Protein AF-A0A957NK25-F1 (afdb_monomer)

Secondary structure (DSSP, 8-state):
--------TTSSHHHHHHHHHHHHHHTT-------SS-SSHHHHHHHHHHH-TT-TT--HHHHHHHHHHHHHHHIIIIITT-

pLDDT: mean 96.75, std 2.27, range [86.12, 98.56]

Structure (mmCIF, N/CA/C/O backbone):
data_AF-A0A957NK25-F1
#
_entry.id   AF-A0A957NK25-F1
#
loop_
_atom_site.group_PDB
_atom_site.id
_atom_site.type_symbol
_atom_site.label_atom_id
_atom_site.label_alt_id
_atom_site.label_comp_id
_atom_site.label_asym_id
_atom_site.label_entity_id
_atom_site.label_seq_id
_atom_site.pdbx_PDB_ins_code
_atom_site.Cartn_x
_atom_site.Cartn_y
_atom_site.Cartn_z
_atom_site.occupancy
_atom_site.B_iso_or_equiv
_atom_site.auth_seq_id
_atom_site.auth_comp_id
_atom_site.auth_asym_id
_atom_site.auth_atom_id
_atom_site.pdbx_PDB_model_num
ATOM 1 N N . MET A 1 1 ? -18.180 3.184 5.500 1.00 93.56 1 MET A N 1
ATOM 2 C CA . MET A 1 1 ? -17.800 4.488 4.899 1.00 93.56 1 MET A CA 1
ATOM 3 C C . MET A 1 1 ? -16.359 4.370 4.441 1.00 93.56 1 MET A C 1
ATOM 5 O O . MET A 1 1 ? -15.559 3.899 5.234 1.00 93.56 1 MET A O 1
ATOM 9 N N . PHE A 1 2 ? -16.031 4.758 3.206 1.00 97.00 2 PHE A N 1
ATOM 10 C CA . PHE A 1 2 ? -14.665 4.676 2.675 1.00 97.00 2 PHE A CA 1
ATOM 11 C C . PHE A 1 2 ? -14.124 6.082 2.390 1.00 97.00 2 PHE A C 1
ATOM 13 O O . PHE A 1 2 ? -14.790 6.867 1.718 1.00 97.00 2 PHE A O 1
ATOM 20 N N . ILE A 1 3 ? -12.954 6.407 2.948 1.00 97.44 3 ILE A N 1
ATOM 21 C CA . ILE A 1 3 ? -12.319 7.730 2.870 1.00 97.44 3 ILE A CA 1
ATOM 22 C C . ILE A 1 3 ? -10.901 7.549 2.331 1.00 97.44 3 ILE A C 1
ATOM 24 O O . ILE A 1 3 ? -10.138 6.748 2.870 1.00 97.44 3 ILE A O 1
ATOM 28 N N . THR A 1 4 ? -10.536 8.317 1.305 1.00 97.06 4 THR A N 1
ATOM 29 C CA . THR A 1 4 ? -9.175 8.354 0.758 1.00 97.06 4 THR A CA 1
ATOM 30 C C . THR A 1 4 ? -8.507 9.695 1.054 1.00 97.06 4 THR A C 1
ATOM 32 O O . THR A 1 4 ? -9.164 10.731 1.164 1.00 97.06 4 THR A O 1
ATOM 35 N N . PHE A 1 5 ? -7.182 9.673 1.200 1.00 97.31 5 PHE A N 1
ATOM 36 C CA . PHE A 1 5 ? -6.356 10.869 1.360 1.00 97.31 5 PHE A CA 1
ATOM 37 C C . PHE A 1 5 ? -5.362 10.942 0.207 1.00 97.31 5 PHE A C 1
ATOM 39 O O . PHE A 1 5 ? -4.435 10.138 0.140 1.00 97.31 5 PHE A O 1
ATOM 46 N N . GLU A 1 6 ? -5.533 11.941 -0.656 1.00 95.81 6 GLU A N 1
ATOM 47 C CA . GLU A 1 6 ? -4.711 12.162 -1.847 1.00 95.81 6 GLU A CA 1
ATOM 48 C C . GLU A 1 6 ? -3.885 13.445 -1.743 1.00 95.81 6 GLU A C 1
ATOM 50 O O . GLU A 1 6 ? -4.200 14.359 -0.980 1.00 95.81 6 GLU A O 1
ATOM 55 N N . GLY A 1 7 ? -2.795 13.511 -2.509 1.00 94.31 7 GLY A N 1
ATOM 56 C CA . GLY A 1 7 ? -1.921 14.683 -2.558 1.00 94.31 7 GLY A CA 1
ATOM 57 C C . GLY A 1 7 ? -0.454 14.339 -2.817 1.00 94.31 7 GLY A C 1
ATOM 58 O O . GLY A 1 7 ? -0.084 13.160 -2.831 1.00 94.31 7 GLY A O 1
ATOM 59 N N . PRO A 1 8 ? 0.414 15.352 -2.972 1.00 91.75 8 PRO A N 1
ATOM 60 C CA . PRO A 1 8 ? 1.825 15.151 -3.288 1.00 91.75 8 PRO A CA 1
ATOM 61 C C . PRO A 1 8 ? 2.584 14.453 -2.153 1.00 91.75 8 PRO A C 1
ATOM 63 O O . PRO A 1 8 ? 2.137 14.395 -0.996 1.00 91.75 8 PRO A O 1
ATOM 66 N N . GLU A 1 9 ? 3.751 13.900 -2.476 1.00 86.12 9 GLU A N 1
ATOM 67 C CA . GLU A 1 9 ? 4.693 13.412 -1.471 1.00 86.12 9 GLU A CA 1
ATOM 68 C C . GLU A 1 9 ? 5.078 14.543 -0.502 1.00 86.12 9 GLU A C 1
ATOM 70 O O . GLU A 1 9 ? 5.155 15.708 -0.882 1.00 86.12 9 GLU A O 1
ATOM 75 N N . GLY A 1 10 ? 5.202 14.225 0.788 1.00 88.88 10 GLY A N 1
ATOM 76 C CA . GLY A 1 10 ? 5.411 15.236 1.832 1.00 88.88 10 GLY A CA 1
ATOM 77 C C . GLY A 1 10 ? 4.185 16.099 2.176 1.00 88.88 10 GLY A C 1
ATOM 78 O O . GLY A 1 10 ? 4.239 16.848 3.145 1.00 88.88 10 GLY A O 1
ATOM 79 N N . GLY A 1 11 ? 3.045 15.955 1.485 1.00 92.56 11 GLY A N 1
ATOM 80 C CA . GLY A 1 11 ? 1.827 16.758 1.701 1.00 92.56 11 GLY A CA 1
ATOM 81 C C . GLY A 1 11 ? 1.048 16.500 3.004 1.00 92.56 11 GLY A C 1
ATOM 82 O O . GLY A 1 11 ? -0.114 16.873 3.105 1.00 92.56 11 GLY A O 1
ATOM 83 N N . GLY A 1 12 ? 1.634 15.817 3.993 1.00 95.38 12 GLY A N 1
ATOM 84 C CA . GLY A 1 12 ? 1.017 15.613 5.313 1.00 95.38 12 GLY A CA 1
ATOM 85 C C . GLY A 1 12 ? -0.069 14.531 5.405 1.00 95.38 12 GLY A C 1
ATOM 86 O O . GLY A 1 12 ? -0.672 14.382 6.466 1.00 95.38 12 GLY A O 1
ATOM 87 N N . LYS A 1 13 ? -0.294 13.739 4.346 1.00 96.62 13 LYS A N 1
ATOM 88 C CA . LYS A 1 13 ? -1.332 12.687 4.288 1.00 96.62 13 LYS A CA 1
ATOM 89 C C . LYS A 1 13 ? -1.301 11.739 5.492 1.00 96.62 13 LYS A C 1
ATOM 91 O O . LYS A 1 13 ? -2.308 11.576 6.168 1.00 96.62 13 LYS A O 1
ATOM 96 N N . THR A 1 14 ? -0.133 11.176 5.814 1.00 95.12 14 THR A N 1
ATOM 97 C CA . THR A 1 14 ? 0.038 10.247 6.948 1.00 95.12 14 THR A CA 1
ATOM 98 C C . THR A 1 14 ? -0.352 10.888 8.281 1.00 95.12 14 THR A C 1
ATOM 100 O O . THR A 1 14 ? -0.988 10.250 9.116 1.00 95.12 14 THR A O 1
ATOM 103 N N . THR A 1 15 ? -0.010 12.165 8.477 1.00 97.31 15 THR A N 1
ATOM 104 C CA . THR A 1 15 ? -0.386 12.909 9.684 1.00 97.31 15 THR A CA 1
ATOM 105 C C . THR A 1 15 ? -1.900 13.056 9.778 1.00 97.31 15 THR A C 1
ATOM 107 O O . THR A 1 15 ? -2.467 12.781 10.832 1.00 97.31 15 THR A O 1
ATOM 110 N N . GLN A 1 16 ? -2.554 13.445 8.681 1.00 98.06 16 GLN A N 1
ATOM 111 C CA . GLN A 1 16 ? -4.003 13.646 8.650 1.00 98.06 16 GLN A CA 1
ATOM 112 C C . GLN A 1 16 ? -4.781 12.338 8.835 1.00 98.06 16 GLN A C 1
ATOM 114 O O . GLN A 1 16 ? -5.736 12.314 9.606 1.00 98.06 16 GLN A O 1
ATOM 119 N N . ILE A 1 17 ? -4.325 11.237 8.226 1.00 97.94 17 ILE A N 1
ATOM 120 C CA . ILE A 1 17 ? -4.904 9.899 8.430 1.00 97.94 17 ILE A CA 1
ATOM 121 C C . ILE A 1 17 ? -4.895 9.535 9.919 1.00 97.94 17 ILE A C 1
ATOM 123 O O . ILE A 1 17 ? -5.936 9.181 10.466 1.00 97.94 17 ILE A O 1
ATOM 127 N N . ARG A 1 18 ? -3.748 9.691 10.597 1.00 97.88 18 ARG A N 1
ATOM 128 C CA . ARG A 1 18 ? -3.614 9.367 12.027 1.00 97.88 18 ARG A CA 1
ATOM 129 C C . ARG A 1 18 ? -4.510 10.240 12.911 1.00 97.88 18 ARG A C 1
ATOM 131 O O . ARG A 1 18 ? -5.087 9.747 13.874 1.00 97.88 18 ARG A O 1
ATOM 138 N N . LEU A 1 19 ? -4.617 11.536 12.610 1.00 98.31 19 LEU A N 1
ATOM 139 C CA . LEU A 1 19 ? -5.478 12.454 13.368 1.00 98.31 19 LEU A CA 1
ATOM 140 C C . LEU A 1 19 ? -6.962 12.102 13.207 1.00 98.31 19 LEU A C 1
ATOM 142 O O . LEU A 1 19 ? -7.713 12.128 14.186 1.00 98.31 19 LEU A O 1
ATOM 146 N N . LEU A 1 20 ? -7.381 11.746 11.990 1.00 98.25 20 LEU A N 1
ATOM 147 C CA . LEU A 1 20 ? -8.753 11.323 11.733 1.00 98.25 20 LEU A CA 1
ATOM 148 C C . LEU A 1 20 ? -9.057 9.982 12.410 1.00 98.25 20 LEU A C 1
ATOM 150 O O . LEU A 1 20 ? -10.082 9.868 13.077 1.00 98.25 20 LEU A O 1
ATOM 154 N N . GLU A 1 21 ? -8.162 9.001 12.286 1.00 98.38 21 GLU A N 1
ATOM 155 C CA . GLU A 1 21 ? -8.279 7.700 12.952 1.00 98.38 21 GLU A CA 1
ATOM 156 C C . GLU A 1 21 ? -8.484 7.871 14.462 1.00 98.38 21 GLU A C 1
ATOM 158 O O . GLU A 1 21 ? -9.474 7.386 15.005 1.00 98.38 21 GLU A O 1
ATOM 163 N N . GLN A 1 22 ? -7.611 8.635 15.128 1.00 98.38 22 GLN A N 1
ATOM 164 C CA . GLN A 1 22 ? -7.717 8.904 16.567 1.00 98.38 22 GLN A CA 1
ATOM 165 C C . GLN A 1 22 ? -9.050 9.557 16.940 1.00 98.38 22 GLN A C 1
ATOM 167 O O . GLN A 1 22 ? -9.664 9.186 17.940 1.00 98.38 22 GLN A O 1
ATOM 172 N N . THR A 1 23 ? -9.509 10.511 16.129 1.00 98.56 23 THR A N 1
ATOM 173 C CA . THR A 1 23 ? -10.774 11.217 16.364 1.00 98.56 23 THR A CA 1
ATOM 174 C C . THR A 1 23 ? -11.971 10.273 16.259 1.00 98.56 23 THR A C 1
ATOM 176 O O . THR A 1 23 ? -12.838 10.280 17.130 1.00 98.56 23 THR A O 1
ATOM 179 N N . LEU A 1 24 ? -12.014 9.439 15.220 1.00 98.25 24 LEU A N 1
ATOM 180 C CA . LEU A 1 24 ? -13.112 8.499 14.987 1.00 98.25 24 LEU A CA 1
ATOM 181 C C . LEU A 1 24 ? -13.130 7.374 16.030 1.00 98.25 24 LEU A C 1
ATOM 183 O O . LEU A 1 24 ? -14.193 7.045 16.558 1.00 98.25 24 LEU A O 1
ATOM 187 N N . VAL A 1 25 ? -11.962 6.842 16.395 1.00 98.25 25 VAL A N 1
ATOM 188 C CA . VAL A 1 25 ? -11.841 5.846 17.471 1.00 98.25 25 VAL A CA 1
ATOM 189 C C . VAL A 1 25 ? -12.300 6.430 18.810 1.00 98.25 25 VAL A C 1
ATOM 191 O O . VAL A 1 25 ? -13.046 5.774 19.535 1.00 98.25 25 VAL A O 1
ATOM 194 N N . ALA A 1 26 ? -11.944 7.682 19.126 1.00 98.44 26 ALA A N 1
ATOM 195 C CA . ALA A 1 26 ? -12.417 8.360 20.338 1.00 98.44 26 ALA A CA 1
ATOM 196 C C . ALA A 1 26 ? -13.945 8.566 20.366 1.00 98.44 26 ALA A C 1
ATOM 198 O O . ALA A 1 26 ? -14.533 8.687 21.438 1.00 98.44 26 ALA A O 1
ATOM 199 N N . GLN A 1 27 ? -14.597 8.568 19.201 1.00 98.25 27 GLN A N 1
ATOM 200 C CA . GLN A 1 27 ? -16.057 8.603 19.058 1.00 98.25 27 GLN A CA 1
ATOM 201 C C . GLN A 1 27 ? -16.700 7.204 19.073 1.00 98.25 27 GLN A C 1
ATOM 203 O O . GLN A 1 27 ? -17.897 7.074 18.815 1.00 98.25 27 GLN A O 1
ATOM 208 N N . GLY A 1 28 ? -15.927 6.151 19.355 1.00 98.31 28 GLY A N 1
ATOM 209 C CA . GLY A 1 28 ? -16.406 4.770 19.412 1.00 98.31 28 GLY A CA 1
ATOM 210 C C . GLY A 1 28 ? -16.562 4.093 18.048 1.00 98.31 28 GLY A C 1
ATOM 211 O O . GLY A 1 28 ? -17.210 3.052 17.965 1.00 98.31 28 GLY A O 1
ATOM 212 N N . GLN A 1 29 ? -15.997 4.660 16.977 1.00 98.12 29 GLN A N 1
ATOM 213 C CA . GLN A 1 29 ? -16.015 4.037 15.652 1.00 98.12 29 GLN A CA 1
ATOM 214 C C . GLN A 1 29 ? -14.891 3.005 15.514 1.00 98.12 29 GLN A C 1
ATOM 216 O O . GLN A 1 29 ? -13.771 3.217 15.979 1.00 98.12 29 GLN A O 1
ATOM 221 N N . THR A 1 30 ? -15.172 1.906 14.813 1.00 97.44 30 THR A N 1
ATOM 222 C CA . THR A 1 30 ? -14.120 0.988 14.355 1.00 97.44 30 THR A CA 1
ATOM 223 C C . THR A 1 30 ? -13.487 1.570 13.097 1.00 97.44 30 THR A C 1
ATOM 225 O O . THR A 1 30 ? -14.195 1.908 12.150 1.00 97.44 30 THR A O 1
ATOM 228 N N . VAL A 1 31 ? -12.162 1.710 13.091 1.00 97.81 31 VAL A N 1
ATOM 229 C CA . VAL A 1 31 ? -11.413 2.291 11.973 1.00 97.81 31 VAL A CA 1
ATOM 230 C C . VAL A 1 31 ? -10.380 1.285 11.492 1.00 97.81 31 VAL A C 1
ATOM 232 O O . VAL A 1 31 ? -9.601 0.764 12.285 1.00 97.81 31 VAL A O 1
ATOM 235 N N . LEU A 1 32 ? -10.367 1.040 10.183 1.00 9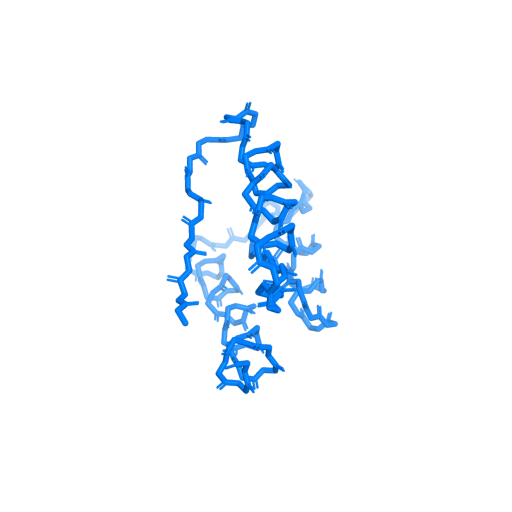7.69 32 LEU A N 1
ATOM 236 C CA . LEU A 1 32 ? -9.315 0.302 9.500 1.00 97.69 32 LEU A CA 1
ATOM 237 C C . LEU A 1 32 ? -8.526 1.280 8.631 1.00 97.69 32 LEU A C 1
ATOM 239 O O . LEU A 1 32 ? -9.094 1.964 7.779 1.00 97.69 32 LEU A O 1
ATOM 243 N N . VAL A 1 33 ? -7.211 1.334 8.838 1.00 97.50 33 VAL A N 1
ATOM 244 C CA . VAL A 1 33 ? -6.298 2.149 8.032 1.00 97.50 33 VAL A CA 1
ATOM 245 C C . VAL A 1 33 ? -5.505 1.249 7.096 1.00 97.50 33 VAL A C 1
ATOM 247 O O . VAL A 1 33 ? -4.889 0.273 7.516 1.00 97.50 33 VAL A O 1
ATOM 250 N N . THR A 1 34 ? -5.478 1.612 5.816 1.00 96.75 34 THR A N 1
ATOM 251 C CA . THR A 1 34 ? -4.646 0.960 4.802 1.00 96.75 34 THR A CA 1
ATOM 252 C C . THR A 1 34 ? -4.030 1.991 3.853 1.00 96.75 34 THR A C 1
ATOM 254 O O . THR A 1 34 ? -4.271 3.193 3.989 1.00 96.75 34 THR A O 1
ATOM 257 N N . ARG A 1 35 ? -3.175 1.549 2.924 1.00 94.69 35 ARG A N 1
ATOM 258 C CA . ARG A 1 35 ? -2.464 2.413 1.970 1.00 94.69 35 ARG A CA 1
ATOM 259 C C . ARG A 1 35 ? -2.262 1.729 0.625 1.00 94.69 35 ARG A C 1
ATOM 261 O O . ARG A 1 35 ? -2.055 0.522 0.572 1.00 94.69 35 ARG A O 1
ATOM 268 N N . GLU A 1 36 ? -2.163 2.533 -0.425 1.00 94.25 36 GLU A N 1
ATOM 269 C CA . GLU A 1 36 ? -1.811 2.097 -1.774 1.00 94.25 36 GLU A CA 1
ATOM 270 C C . GLU A 1 36 ? -0.572 2.866 -2.289 1.00 94.25 36 GLU A C 1
ATOM 272 O O . GLU A 1 36 ? -0.390 4.032 -1.926 1.00 94.25 36 GLU A O 1
ATOM 277 N N . PRO A 1 37 ? 0.312 2.245 -3.098 1.00 95.00 37 PRO A N 1
ATOM 278 C CA . PRO A 1 37 ? 0.431 0.801 -3.314 1.00 95.00 37 PRO A CA 1
ATOM 279 C C . PRO A 1 37 ? 0.948 0.128 -2.038 1.00 95.00 37 PRO A C 1
ATOM 281 O O . PRO A 1 37 ? 1.843 0.660 -1.371 1.00 95.00 37 PRO A O 1
ATOM 284 N N . GLY A 1 38 ? 0.373 -1.018 -1.670 1.00 94.44 38 GLY A N 1
ATOM 285 C CA . GLY A 1 38 ? 0.685 -1.724 -0.426 1.00 94.44 38 GLY A CA 1
ATOM 286 C C . GLY A 1 38 ? -0.560 -2.229 0.299 1.00 94.44 38 GLY A C 1
ATOM 287 O O . GLY A 1 38 ? -1.600 -2.441 -0.310 1.00 94.44 38 GLY A O 1
ATOM 288 N N . GLY A 1 39 ? -0.423 -2.456 1.605 1.00 95.31 39 GLY A N 1
ATOM 289 C CA . GLY A 1 39 ? -1.534 -2.851 2.481 1.00 95.31 39 GLY A CA 1
ATOM 290 C C . GLY A 1 39 ? -1.829 -4.356 2.513 1.00 95.31 39 GLY A C 1
ATOM 291 O O . GLY A 1 39 ? -2.472 -4.812 3.446 1.00 95.31 39 GLY A O 1
ATOM 292 N N . THR A 1 40 ? -1.276 -5.131 1.576 1.00 97.94 40 THR A N 1
ATOM 293 C CA . THR A 1 40 ? -1.330 -6.605 1.533 1.00 97.94 40 THR A CA 1
ATOM 294 C C . THR A 1 40 ? 0.052 -7.186 1.232 1.00 97.94 40 THR A C 1
ATOM 296 O O . THR A 1 40 ? 0.963 -6.451 0.833 1.00 97.94 40 THR A O 1
ATOM 299 N N . ALA A 1 41 ? 0.245 -8.499 1.399 1.00 98.06 41 ALA A N 1
ATOM 300 C CA . ALA A 1 41 ? 1.527 -9.142 1.086 1.00 98.06 41 ALA A CA 1
ATOM 301 C C . ALA A 1 41 ? 1.925 -8.943 -0.392 1.00 98.06 41 ALA A C 1
ATOM 303 O O . ALA A 1 41 ? 3.026 -8.470 -0.680 1.00 98.06 41 ALA A O 1
ATOM 304 N N . ILE A 1 42 ? 1.001 -9.213 -1.322 1.00 98.12 42 ILE A N 1
ATOM 305 C CA . ILE A 1 42 ? 1.218 -9.007 -2.763 1.00 98.12 42 ILE A CA 1
ATOM 306 C C . ILE A 1 42 ? 1.326 -7.515 -3.101 1.00 98.12 42 ILE A C 1
ATOM 308 O O . ILE A 1 42 ? 2.241 -7.119 -3.823 1.00 98.12 42 ILE A O 1
ATOM 312 N N . GLY A 1 43 ? 0.467 -6.660 -2.536 1.00 98.19 43 GLY A N 1
ATOM 313 C CA . GLY A 1 43 ? 0.532 -5.214 -2.760 1.00 98.19 43 GLY A CA 1
ATOM 314 C C . GLY A 1 43 ? 1.861 -4.605 -2.302 1.00 98.19 43 GLY A 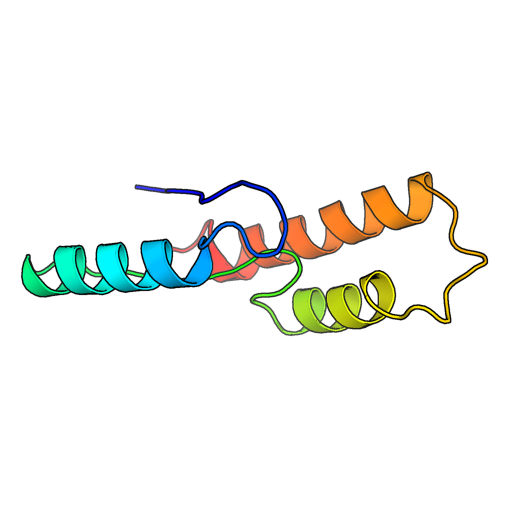C 1
ATOM 315 O O . GLY A 1 43 ? 2.412 -3.735 -2.976 1.00 98.19 43 GLY A O 1
ATOM 316 N N . ASN A 1 44 ? 2.426 -5.085 -1.188 1.00 98.12 44 ASN A N 1
ATOM 317 C CA . ASN A 1 44 ? 3.741 -4.656 -0.707 1.00 98.12 44 ASN A CA 1
ATOM 318 C C . ASN A 1 44 ? 4.882 -5.164 -1.603 1.00 98.12 44 ASN A C 1
ATOM 320 O O . ASN A 1 44 ? 5.838 -4.420 -1.808 1.00 98.12 44 ASN A O 1
ATOM 324 N N . ALA A 1 45 ? 4.790 -6.375 -2.164 1.00 98.19 45 ALA A N 1
ATOM 325 C CA . ALA A 1 45 ? 5.773 -6.874 -3.130 1.00 98.19 45 ALA A CA 1
ATOM 326 C C . ALA A 1 45 ? 5.774 -6.031 -4.416 1.00 98.19 45 ALA A C 1
ATOM 328 O O . ALA A 1 45 ? 6.830 -5.604 -4.880 1.00 98.19 45 ALA A O 1
ATOM 329 N N . ILE A 1 46 ? 4.590 -5.701 -4.937 1.00 98.12 46 ILE A N 1
ATOM 330 C CA . ILE A 1 46 ? 4.451 -4.808 -6.094 1.00 98.12 46 ILE A CA 1
ATOM 331 C C . ILE A 1 46 ? 4.979 -3.404 -5.771 1.00 98.12 46 ILE A C 1
ATOM 333 O O . ILE A 1 46 ? 5.692 -2.815 -6.582 1.00 98.12 46 ILE A O 1
ATOM 337 N N . ARG A 1 47 ? 4.700 -2.876 -4.571 1.00 97.50 47 ARG A N 1
ATOM 338 C CA . ARG A 1 47 ? 5.247 -1.587 -4.118 1.00 97.50 47 ARG A CA 1
ATOM 339 C C . ARG A 1 47 ? 6.776 -1.552 -4.189 1.00 97.50 47 ARG A C 1
ATOM 341 O O . ARG A 1 47 ? 7.314 -0.520 -4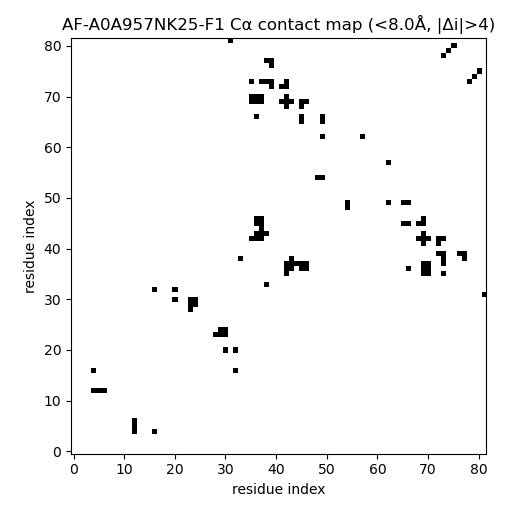.570 1.00 97.50 47 ARG A O 1
ATOM 348 N N . GLN A 1 48 ? 7.468 -2.634 -3.821 1.00 97.38 48 GLN A N 1
ATOM 349 C CA . GLN A 1 48 ? 8.934 -2.672 -3.914 1.00 97.38 48 GLN A CA 1
ATOM 350 C C . GLN A 1 48 ? 9.404 -2.504 -5.359 1.00 97.38 48 GLN A C 1
ATOM 352 O O . GLN A 1 48 ? 10.316 -1.730 -5.608 1.00 97.38 48 GLN A O 1
ATOM 357 N N . ILE A 1 49 ? 8.732 -3.155 -6.311 1.00 97.19 49 ILE A N 1
ATOM 358 C CA . ILE A 1 49 ? 9.035 -3.020 -7.741 1.00 97.19 49 ILE A CA 1
ATOM 359 C C . ILE A 1 49 ? 8.796 -1.576 -8.215 1.00 97.19 49 ILE A C 1
ATOM 361 O O . 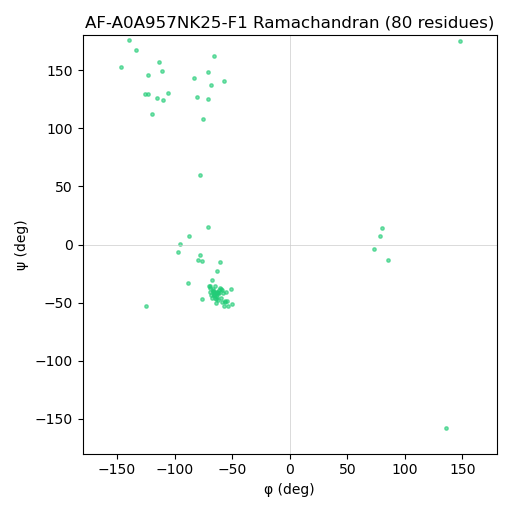ILE A 1 49 ? 9.636 -1.015 -8.912 1.00 97.19 49 ILE A O 1
ATOM 365 N N . LEU A 1 50 ? 7.675 -0.966 -7.816 1.00 95.81 50 LEU A N 1
ATOM 366 C CA . LEU A 1 50 ? 7.301 0.398 -8.215 1.00 95.81 50 LEU A CA 1
ATOM 367 C C . LEU A 1 50 ? 8.219 1.487 -7.633 1.00 95.81 50 LEU A C 1
ATOM 369 O O . LEU A 1 50 ? 8.380 2.533 -8.247 1.00 95.81 50 LEU A O 1
ATOM 373 N N . LEU A 1 51 ? 8.792 1.275 -6.444 1.00 94.12 51 LEU A N 1
ATOM 374 C CA . LEU A 1 51 ? 9.645 2.267 -5.770 1.00 94.12 51 LEU A CA 1
ATOM 375 C C . LEU A 1 51 ? 11.145 2.051 -5.990 1.00 94.12 51 LEU A C 1
ATOM 377 O O . LEU A 1 51 ? 11.950 2.869 -5.540 1.00 94.12 51 LEU A O 1
ATOM 381 N N . ASP A 1 52 ? 11.536 0.956 -6.637 1.00 96.31 52 ASP A N 1
ATOM 382 C CA . ASP A 1 52 ? 12.937 0.679 -6.917 1.00 96.31 52 ASP A CA 1
ATOM 383 C C . ASP A 1 52 ? 13.439 1.561 -8.066 1.00 96.31 52 ASP A C 1
ATOM 385 O O . ASP A 1 52 ? 13.136 1.346 -9.239 1.00 96.31 52 ASP A O 1
ATOM 389 N N . VAL A 1 53 ? 14.266 2.544 -7.709 1.00 93.56 53 VAL A N 1
ATOM 390 C CA . VAL A 1 53 ? 14.898 3.497 -8.634 1.00 93.56 53 VAL A CA 1
ATOM 391 C C . VAL A 1 53 ? 15.795 2.832 -9.683 1.00 93.56 53 VAL A C 1
ATOM 393 O O . VAL A 1 53 ? 16.144 3.468 -10.677 1.00 93.56 53 VAL A O 1
ATOM 396 N N . ASN A 1 54 ? 16.169 1.563 -9.492 1.00 96.25 54 ASN A N 1
ATOM 397 C CA . ASN A 1 54 ? 16.956 0.807 -10.464 1.00 96.25 54 ASN A CA 1
ATOM 398 C C . ASN A 1 54 ? 16.105 0.253 -11.621 1.00 96.25 54 ASN A C 1
ATOM 400 O O . ASN A 1 54 ? 16.666 -0.149 -12.643 1.00 96.25 54 ASN A O 1
ATOM 404 N N . ASN A 1 55 ? 14.770 0.263 -11.512 1.00 94.44 55 ASN A N 1
ATOM 405 C CA . ASN A 1 55 ? 13.854 -0.220 -12.551 1.00 94.44 55 ASN A CA 1
ATOM 406 C C . ASN A 1 55 ? 13.679 0.788 -13.701 1.00 94.44 55 ASN A C 1
ATOM 408 O O . ASN A 1 55 ? 12.577 1.228 -14.020 1.00 94.44 55 ASN A O 1
ATOM 412 N N . THR A 1 56 ? 14.775 1.126 -14.379 1.00 94.06 56 THR A N 1
ATOM 413 C CA . THR A 1 56 ? 14.812 2.156 -15.435 1.00 94.06 56 THR A CA 1
ATOM 414 C C . THR A 1 56 ? 14.217 1.717 -16.777 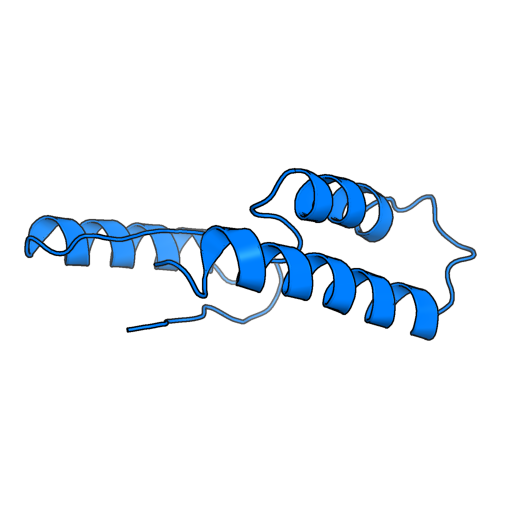1.00 94.06 56 THR A C 1
ATOM 416 O O . THR A 1 56 ? 13.950 2.555 -17.632 1.00 94.06 56 THR A O 1
ATOM 419 N N . ALA A 1 57 ? 13.995 0.414 -16.977 1.00 96.69 57 ALA A N 1
ATOM 420 C CA . ALA A 1 57 ? 13.461 -0.151 -18.221 1.00 96.69 57 ALA A CA 1
ATOM 421 C C . ALA A 1 57 ? 11.934 -0.369 -18.204 1.00 96.69 57 ALA A C 1
ATOM 423 O O . ALA A 1 57 ? 11.371 -0.885 -19.173 1.00 96.69 57 ALA A O 1
ATOM 424 N N . MET A 1 58 ? 11.252 -0.035 -17.105 1.00 96.94 58 MET A N 1
ATOM 425 C CA . MET A 1 58 ? 9.812 -0.246 -16.983 1.00 96.94 58 MET A CA 1
ATOM 426 C C . MET A 1 58 ? 9.045 0.730 -17.880 1.00 96.94 58 MET A C 1
ATOM 428 O O . MET A 1 58 ? 9.203 1.940 -17.780 1.00 96.94 58 MET A O 1
ATOM 432 N N . SER A 1 59 ? 8.185 0.204 -18.754 1.00 97.88 59 SER A N 1
ATOM 433 C CA . SER A 1 59 ? 7.274 1.050 -19.533 1.00 97.88 59 SER A CA 1
ATOM 434 C C . SER A 1 59 ? 6.178 1.649 -18.643 1.00 97.88 59 SER A C 1
ATOM 436 O O . SER A 1 59 ? 5.675 0.955 -17.759 1.00 97.88 59 SER A O 1
ATOM 438 N N . GLU A 1 60 ? 5.702 2.850 -18.973 1.00 96.94 60 GLU A N 1
ATOM 439 C CA . GLU A 1 60 ? 4.577 3.525 -18.295 1.00 96.94 60 GLU A CA 1
ATOM 440 C C . GLU A 1 60 ? 3.330 2.628 -18.175 1.00 96.94 60 GLU A C 1
ATOM 442 O O . GLU A 1 60 ? 2.641 2.598 -17.156 1.00 96.94 60 GLU A O 1
ATOM 447 N N . ARG A 1 61 ? 3.046 1.823 -19.211 1.00 98.25 61 ARG A N 1
ATOM 448 C CA . ARG A 1 61 ? 1.914 0.886 -19.196 1.00 98.25 61 ARG A CA 1
ATOM 449 C C . ARG A 1 61 ? 2.101 -0.226 -18.164 1.00 98.25 61 ARG A C 1
ATOM 451 O O . ARG A 1 61 ? 1.131 -0.618 -17.522 1.00 98.25 61 ARG A O 1
ATOM 458 N N . ALA A 1 62 ? 3.316 -0.752 -18.030 1.00 98.06 62 ALA A N 1
ATOM 459 C CA . ALA A 1 62 ? 3.621 -1.775 -17.033 1.00 98.06 62 ALA A CA 1
ATOM 460 C C . ALA A 1 62 ? 3.493 -1.205 -15.615 1.00 98.06 62 ALA A C 1
ATOM 462 O O . ALA A 1 62 ? 2.860 -1.835 -14.772 1.00 98.06 62 ALA A O 1
ATOM 463 N N . GLU A 1 63 ? 4.000 0.008 -15.386 1.00 97.25 63 GLU A N 1
ATOM 464 C CA . GLU A 1 63 ? 3.858 0.722 -14.114 1.00 97.25 63 GLU A CA 1
ATOM 465 C C . GLU A 1 63 ? 2.377 0.900 -13.735 1.00 97.25 63 GLU A C 1
ATOM 467 O O . GLU A 1 63 ? 1.945 0.456 -12.668 1.00 97.25 63 GLU A O 1
ATOM 472 N N . ALA A 1 64 ? 1.561 1.445 -14.643 1.00 97.75 64 ALA A N 1
ATOM 473 C CA . ALA A 1 64 ? 0.130 1.644 -14.410 1.00 97.75 64 ALA A CA 1
ATOM 474 C C . ALA A 1 64 ? -0.619 0.327 -14.122 1.00 97.75 64 ALA A C 1
ATOM 476 O O . ALA A 1 64 ? -1.518 0.281 -13.278 1.00 97.75 64 ALA A O 1
ATOM 477 N N . LEU A 1 65 ? -0.259 -0.761 -14.810 1.00 98.50 65 LEU A N 1
ATOM 478 C CA . LEU A 1 65 ? -0.849 -2.080 -14.570 1.00 98.50 65 LEU A CA 1
ATOM 479 C C . LEU A 1 65 ? -0.433 -2.662 -13.216 1.00 98.50 65 LEU A C 1
ATOM 481 O O . LEU A 1 65 ? -1.268 -3.269 -12.550 1.00 98.50 65 LEU A O 1
ATOM 485 N N . LEU A 1 66 ? 0.809 -2.449 -12.781 1.00 98.25 66 LEU A N 1
ATOM 486 C CA . LEU A 1 66 ? 1.275 -2.865 -11.458 1.00 98.25 66 LEU A CA 1
ATOM 487 C C . LEU A 1 66 ? 0.553 -2.105 -10.341 1.00 98.25 66 LEU A C 1
ATOM 489 O O . LEU A 1 66 ? 0.085 -2.736 -9.393 1.00 98.25 66 LEU A O 1
ATOM 493 N N . PHE A 1 67 ? 0.367 -0.787 -10.474 1.00 98.06 67 PHE A N 1
ATOM 494 C CA . PHE A 1 67 ? -0.479 -0.025 -9.545 1.00 98.06 67 PHE A CA 1
ATOM 495 C C . PHE A 1 67 ? -1.887 -0.629 -9.442 1.00 98.06 67 PHE A C 1
ATOM 497 O O . PHE A 1 67 ? -2.366 -0.901 -8.341 1.00 98.06 67 PHE A O 1
ATOM 504 N N . ASN A 1 68 ? -2.524 -0.919 -10.581 1.00 98.38 68 ASN A N 1
ATOM 505 C CA . ASN A 1 68 ? -3.853 -1.534 -10.597 1.00 98.38 68 ASN A CA 1
ATOM 506 C C . ASN A 1 68 ? -3.867 -2.955 -10.012 1.00 98.38 68 ASN A C 1
ATOM 508 O O . ASN A 1 68 ? -4.829 -3.315 -9.340 1.00 98.38 68 ASN A O 1
ATOM 512 N N . ALA A 1 69 ? -2.815 -3.750 -10.218 1.00 98.44 69 ALA A N 1
ATOM 513 C CA . ALA A 1 69 ? -2.696 -5.081 -9.627 1.00 98.44 69 ALA A CA 1
ATOM 514 C C . ALA A 1 69 ? -2.576 -5.013 -8.094 1.00 98.44 69 ALA A C 1
ATOM 516 O O . ALA A 1 69 ? -3.250 -5.764 -7.389 1.00 98.44 69 ALA A O 1
ATOM 517 N N . ALA A 1 70 ? -1.779 -4.076 -7.567 1.00 98.44 70 ALA A N 1
ATOM 518 C CA . ALA A 1 70 ? -1.682 -3.843 -6.126 1.00 98.44 70 ALA A CA 1
ATOM 519 C C . ALA A 1 70 ? -3.023 -3.380 -5.535 1.00 98.44 70 ALA A C 1
ATOM 521 O O . ALA A 1 70 ? -3.425 -3.867 -4.477 1.00 98.44 70 ALA A O 1
ATOM 522 N N . ARG A 1 71 ? -3.730 -2.484 -6.236 1.00 98.38 71 ARG A N 1
ATOM 523 C CA . ARG A 1 71 ? -5.070 -2.027 -5.850 1.00 98.38 71 ARG A CA 1
ATOM 524 C C . ARG A 1 71 ? -6.085 -3.162 -5.833 1.00 98.38 71 ARG A C 1
ATOM 526 O O . ARG A 1 71 ? -6.818 -3.275 -4.860 1.00 98.38 71 ARG A O 1
ATOM 533 N N . ALA A 1 72 ? -6.127 -3.990 -6.877 1.00 98.50 72 ALA A N 1
ATOM 534 C CA . ALA A 1 72 ? -7.062 -5.110 -6.968 1.00 98.50 72 ALA A CA 1
ATOM 535 C C . ALA A 1 72 ? -6.912 -6.048 -5.763 1.00 98.50 72 ALA A C 1
ATOM 537 O O . ALA A 1 72 ? -7.889 -6.310 -5.069 1.00 98.50 72 ALA A O 1
ATOM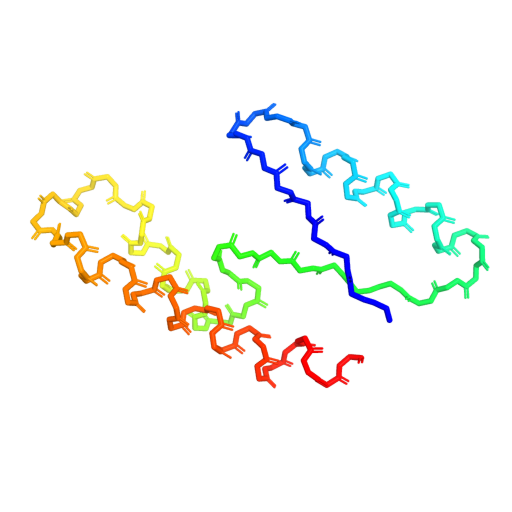 538 N N . GLN A 1 73 ? -5.674 -6.432 -5.428 1.00 98.56 73 GLN A N 1
ATOM 539 C CA . GLN A 1 73 ? -5.420 -7.238 -4.235 1.00 98.56 73 GLN A CA 1
ATOM 540 C C . GLN A 1 73 ? -5.884 -6.536 -2.951 1.00 98.56 73 GLN A C 1
ATOM 542 O O . GLN A 1 73 ? -6.494 -7.163 -2.089 1.00 98.56 73 GLN A O 1
ATOM 547 N N . LEU A 1 74 ? -5.563 -5.248 -2.791 1.00 98.44 74 LEU A N 1
ATOM 548 C CA . LEU A 1 74 ? -5.955 -4.487 -1.606 1.00 98.44 74 LEU A CA 1
ATOM 549 C C . LEU A 1 74 ? -7.481 -4.409 -1.455 1.00 98.44 74 LEU A C 1
ATOM 551 O O . LEU A 1 74 ? -7.997 -4.491 -0.340 1.00 98.44 74 LEU A O 1
ATOM 555 N N . VAL A 1 75 ? -8.198 -4.252 -2.567 1.00 98.25 75 VAL A N 1
ATOM 556 C CA . VAL A 1 75 ? -9.659 -4.228 -2.569 1.00 98.25 75 VAL A CA 1
ATOM 557 C C . VAL A 1 75 ? -10.220 -5.571 -2.127 1.00 98.25 75 VAL A C 1
ATOM 559 O O . VAL A 1 75 ? -11.030 -5.595 -1.203 1.00 98.25 75 VAL A O 1
ATOM 562 N N . ASP A 1 76 ? -9.758 -6.662 -2.729 1.00 98.44 76 ASP A N 1
ATOM 563 C CA . ASP A 1 76 ? -10.287 -8.002 -2.465 1.00 98.44 76 ASP A CA 1
ATOM 564 C C . ASP A 1 76 ? -9.994 -8.478 -1.034 1.00 98.44 76 ASP A C 1
ATOM 566 O O . ASP A 1 76 ? -10.836 -9.113 -0.402 1.00 98.44 76 ASP A O 1
ATOM 570 N N . GLU A 1 77 ? -8.808 -8.165 -0.508 1.00 98.31 77 GLU A N 1
ATOM 571 C CA . GLU A 1 77 ? -8.355 -8.661 0.796 1.00 98.31 77 GLU A CA 1
ATOM 572 C C . GLU A 1 77 ? -8.783 -7.764 1.964 1.00 98.31 77 GLU A C 1
ATOM 574 O O . GLU A 1 77 ? -9.028 -8.269 3.058 1.00 98.31 77 GLU A O 1
ATOM 579 N N . ILE A 1 78 ? -8.858 -6.443 1.753 1.00 97.94 78 ILE A N 1
ATOM 580 C CA . ILE A 1 78 ? -9.006 -5.468 2.843 1.00 97.94 78 ILE A CA 1
ATOM 581 C C . ILE A 1 78 ? -10.220 -4.557 2.664 1.00 97.94 78 ILE A C 1
ATOM 583 O O . ILE A 1 78 ? -11.004 -4.435 3.596 1.00 97.94 78 ILE A O 1
ATOM 587 N N . ILE A 1 79 ? -10.383 -3.881 1.518 1.00 97.06 79 ILE A N 1
ATOM 588 C CA . ILE A 1 79 ? -11.391 -2.805 1.406 1.00 97.06 79 ILE A CA 1
ATOM 589 C C . ILE A 1 79 ? -12.811 -3.363 1.271 1.00 97.06 79 ILE A C 1
ATOM 591 O O . ILE A 1 79 ? -13.715 -2.869 1.936 1.00 97.06 79 ILE A O 1
ATOM 595 N N . ALA A 1 80 ? -13.031 -4.354 0.404 1.00 97.19 80 ALA A N 1
ATOM 596 C CA . ALA A 1 80 ? -14.363 -4.911 0.169 1.00 97.19 80 ALA A CA 1
ATOM 597 C C . ALA A 1 80 ? -14.918 -5.717 1.363 1.00 97.19 80 ALA A C 1
ATOM 599 O O . ALA A 1 80 ? -16.125 -5.640 1.592 1.00 97.19 80 ALA A O 1
ATOM 600 N N . PRO A 1 81 ? -14.098 -6.460 2.136 1.00 96.25 81 PRO A N 1
ATOM 601 C CA . PRO A 1 81 ? -14.578 -7.161 3.330 1.00 96.25 81 PRO A CA 1
ATOM 602 C C . PRO A 1 81 ? -14.795 -6.287 4.582 1.00 96.25 81 PRO A C 1
ATOM 604 O O . PRO A 1 81 ? -15.290 -6.818 5.578 1.00 96.25 81 PRO A O 1
ATOM 607 N N . ALA A 1 82 ? -14.378 -5.013 4.572 1.00 90.50 82 ALA A N 1
ATOM 608 C CA . ALA A 1 82 ? -14.368 -4.125 5.745 1.00 90.50 82 ALA A CA 1
ATOM 609 C C . ALA A 1 82 ? -15.698 -3.410 6.044 1.00 90.50 82 ALA A C 1
ATOM 611 O O . ALA A 1 82 ? -16.530 -3.219 5.127 1.00 90.50 82 ALA A O 1
#

Radius of gyration: 14.74 Å; Cα contacts (8 Å, |Δi|>4): 62; chains: 1; bounding box: 35×26×40 Å

Mean predicted aligned error: 2.67 Å

Solvent-accessible surface area (backbone atoms only — not comparable to full-atom values): 5112 Å² total; per-residue (Å²): 140,89,86,86,84,86,78,62,88,90,64,50,53,73,60,52,52,53,53,49,48,54,54,41,44,7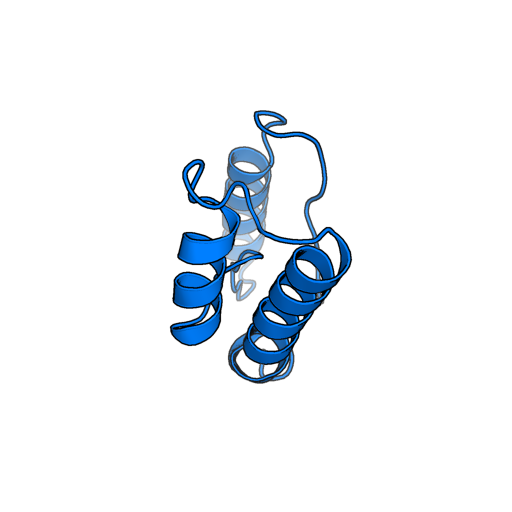6,71,72,44,91,79,86,89,80,52,83,70,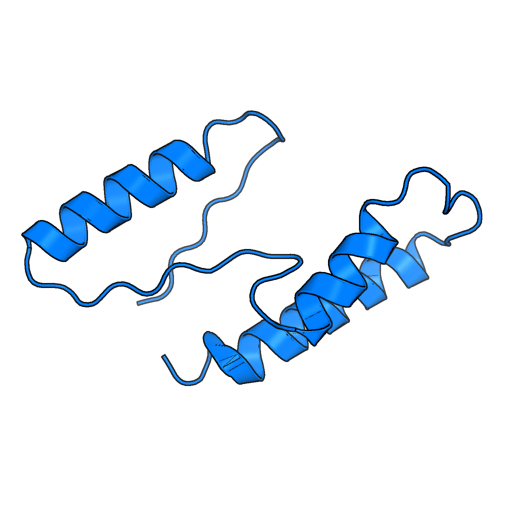15,77,38,77,66,9,41,55,47,32,52,61,75,68,41,84,82,60,78,83,66,48,72,68,57,53,55,49,46,50,50,51,15,46,52,50,30,35,71,72,49,58,69,78,102

Sequence (82 aa):
MFITFEGPEGGGKTTQIRLLEQTLVAQGQTVLVTREPGGTAIGNAIRQILLDVNNTAMSERAEALLFNAARAQLVDEIIAPA

Foldseek 3Di:
DDDDDDDDVVPCRVVVQVVVCVVCVVVVDDDDDADPCDRDPLSVVLVCCLPPPVNPPDDPVNSVVSRVVSVVVCCVPPVVVD

Nearest PDB structures (foldseek):
  4esh-assembly1_A  TM=9.418E-01  e=3.271E-04  Pseudomonas aeruginos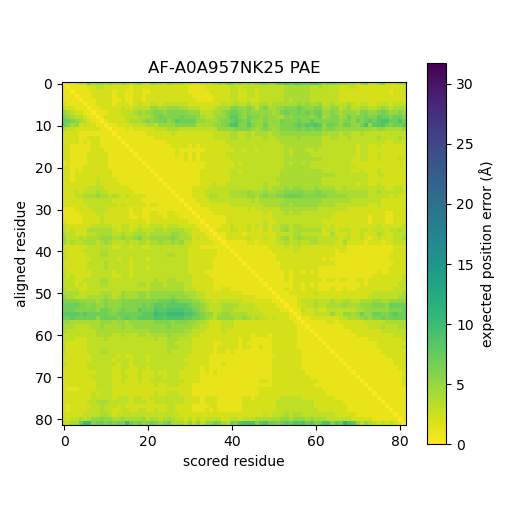a PAO1
  4gmd-assembly2_B  TM=9.533E-01  e=5.737E-04  Pseudomonas aeruginosa PAO1
  4edh-assembly1_B  TM=9.739E-01  e=1.071E-03  Pseudomonas aeruginosa PAO1
  3uxm-assembly5_B-2  TM=9.451E-01  e=9.454E-04  Pseudomonas aeruginosa PAO1
  3uxm-assembly6_D  TM=9.425E-01  e=1.140E-03  Pseudomonas aeruginosa PAO1